Protein AF-A0ABD6E5N2-F1 (afdb_monomer)

Organism: NCBI:txid75299

Foldseek 3Di:
DPPPVLLVLLVCLQVLLVLLLVLLVLLLVLVVVLVVLVPDDCPDPVVVVDVCVSVVVNVVSVVVSVVSLVVSLVSLVSLVVSLVVLVVVLVVCVVVVNPDDPLLSVLSVVLSVLSVVLSVVSVPRPPDDDRDNSVVSDDDPSNVVSSVVNSVSVVVVVVD

Secondary structure (DSSP, 8-state):
---HHHHHHHHHHHHHHHHHHHHHHHHHHHHHHHHHHHHS-TTSHHHHH-SSHHHHHHHHHHHHHHHHHHHHHHHHHHHHHHHHHHHHHHHHHHHTT----HHHHHHHHHHHHHHHHHHHHHTTTTTS-----GGGGSPPHHHHHHHHHHHHHHHHHTT-

Solvent-accessible surface area (backbone atoms only — not comparable to full-atom values): 8989 Å² total; per-residue (Å²): 131,80,61,73,65,55,53,55,48,60,65,44,49,64,56,54,43,52,51,44,30,53,37,40,47,50,41,44,48,44,52,52,50,45,54,50,60,72,66,53,63,80,83,41,77,66,48,80,76,36,92,53,55,63,61,55,49,42,54,53,49,51,53,56,38,49,54,40,52,51,52,39,53,54,50,43,49,55,50,40,56,45,29,52,53,53,46,52,49,56,52,47,43,64,74,64,70,48,90,66,55,71,66,53,56,50,28,50,52,50,44,37,54,50,40,53,53,48,41,62,57,50,72,52,57,78,87,66,72,67,84,61,68,36,73,82,65,51,81,48,72,67,46,51,52,26,51,54,50,52,51,52,53,46,57,58,65,74,74,114

Radius of gyration: 21.49 Å; Cα contacts (8 Å, |Δi|>4): 120; chains: 1; bounding box: 53×24×62 Å

Sequence (160 aa):
MVPSDICSTVGKVKTIVCEICGLIDTANNFQSQIDCVRKMPVQSNVMKTSREWQSKLIARIEIEYSSILDQTSSKASELKDIADKLTLYSVELVKTESTVSSSHQRDLGTLVTFLLKECQLLSKLGLDYTPRPSSSYSLSFDVKCAIDRLLSDFAVIGAG

pLDDT: mean 85.87, std 11.83, range [39.34, 96.19]

Mean predicted aligned error: 6.72 Å

Structure (mmCIF, N/CA/C/O backbone):
data_AF-A0ABD6E5N2-F1
#
_entry.id   AF-A0ABD6E5N2-F1
#
loop_
_atom_site.group_PDB
_atom_site.id
_atom_site.type_symbol
_atom_site.label_atom_id
_atom_site.label_alt_id
_atom_site.label_comp_id
_atom_site.label_asym_id
_atom_site.label_entity_id
_atom_site.label_seq_id
_atom_site.pdbx_PDB_ins_code
_atom_site.Cartn_x
_atom_site.Cartn_y
_atom_site.Cartn_z
_atom_site.occupancy
_atom_site.B_iso_or_equiv
_atom_site.auth_seq_id
_atom_site.auth_comp_id
_atom_site.auth_asym_id
_atom_site.auth_atom_id
_atom_site.pdbx_PDB_model_num
ATOM 1 N N . MET A 1 1 ? 20.953 -6.600 -20.643 1.00 43.59 1 MET A N 1
ATOM 2 C CA . MET A 1 1 ? 20.069 -7.551 -19.937 1.00 43.59 1 MET A CA 1
ATOM 3 C C . MET A 1 1 ? 19.225 -6.756 -18.964 1.00 43.59 1 MET A C 1
ATOM 5 O O . MET A 1 1 ? 19.796 -6.085 -18.115 1.00 43.59 1 MET A O 1
ATOM 9 N N . VAL A 1 2 ? 17.899 -6.777 -19.103 1.00 53.66 2 VAL A N 1
ATOM 10 C CA . VAL A 1 2 ? 17.025 -6.317 -18.015 1.00 53.66 2 VAL A CA 1
ATOM 11 C C . VAL A 1 2 ? 17.112 -7.383 -16.924 1.00 53.66 2 VAL A C 1
ATOM 13 O O . VAL A 1 2 ? 16.923 -8.557 -17.249 1.00 53.66 2 VAL A O 1
ATOM 16 N N . PRO A 1 3 ? 17.422 -7.044 -15.663 1.00 61.84 3 PRO A N 1
ATOM 17 C CA . PRO A 1 3 ? 17.380 -8.040 -14.605 1.00 61.84 3 PRO A CA 1
ATOM 18 C C . PRO A 1 3 ? 15.945 -8.575 -14.522 1.00 61.84 3 PRO A C 1
ATOM 20 O O . PRO A 1 3 ? 15.014 -7.785 -14.358 1.00 61.84 3 PRO A O 1
ATOM 23 N N . SER A 1 4 ? 15.749 -9.894 -14.632 1.00 62.72 4 SER A N 1
ATOM 24 C CA . SER A 1 4 ? 14.448 -10.576 -14.448 1.00 62.72 4 SER A CA 1
ATOM 25 C C . SER A 1 4 ? 13.698 -10.098 -13.198 1.00 62.72 4 SER A C 1
ATOM 27 O O . SER A 1 4 ? 12.467 -10.077 -13.139 1.00 62.72 4 SER A O 1
ATOM 29 N N . ASP A 1 5 ? 14.468 -9.633 -12.222 1.00 81.75 5 ASP A N 1
ATOM 30 C CA . ASP A 1 5 ? 14.028 -9.105 -10.946 1.00 81.75 5 ASP A CA 1
ATOM 31 C C . ASP A 1 5 ? 13.212 -7.810 -11.081 1.00 81.75 5 ASP A C 1
ATOM 33 O O . ASP A 1 5 ? 12.280 -7.608 -10.300 1.00 81.75 5 ASP A O 1
ATOM 37 N N . ILE A 1 6 ? 13.465 -6.965 -12.090 1.00 88.94 6 ILE A N 1
ATOM 38 C CA . ILE A 1 6 ? 12.755 -5.687 -12.285 1.00 88.94 6 ILE A CA 1
ATOM 39 C C . ILE A 1 6 ? 11.326 -5.901 -12.789 1.00 88.94 6 ILE A C 1
ATOM 41 O O . ILE A 1 6 ? 10.397 -5.294 -12.257 1.00 88.94 6 ILE A O 1
ATOM 45 N N . CYS A 1 7 ? 11.118 -6.807 -13.746 1.00 87.88 7 CYS A N 1
ATOM 46 C CA . CYS A 1 7 ? 9.772 -7.137 -14.226 1.00 87.88 7 CYS A CA 1
ATOM 47 C C . CYS A 1 7 ? 8.898 -7.673 -13.079 1.00 87.88 7 CYS A C 1
ATOM 49 O O . CYS A 1 7 ? 7.787 -7.190 -12.848 1.00 87.88 7 CYS A O 1
ATOM 51 N N . SER A 1 8 ? 9.449 -8.592 -12.274 1.00 89.44 8 SER A N 1
ATOM 52 C CA . SER A 1 8 ? 8.759 -9.103 -11.083 1.00 89.44 8 SER A CA 1
ATOM 53 C C . SER A 1 8 ? 8.471 -8.005 -10.048 1.00 89.44 8 SER A C 1
ATOM 55 O O . SER A 1 8 ? 7.424 -8.016 -9.402 1.00 89.44 8 SER A O 1
ATOM 57 N N . THR A 1 9 ? 9.377 -7.031 -9.918 1.00 92.81 9 THR A N 1
ATOM 58 C CA . THR A 1 9 ? 9.251 -5.886 -9.009 1.00 92.81 9 THR A CA 1
ATOM 59 C C . THR A 1 9 ? 8.097 -4.974 -9.427 1.00 92.81 9 THR A C 1
ATOM 61 O O . THR A 1 9 ? 7.259 -4.638 -8.593 1.00 92.81 9 THR A O 1
ATOM 64 N N . VAL A 1 10 ? 7.982 -4.646 -10.720 1.00 93.00 10 VAL A N 1
ATOM 65 C CA . VAL A 1 10 ? 6.848 -3.875 -11.259 1.00 93.00 10 VAL A CA 1
ATOM 66 C C . VAL A 1 10 ? 5.528 -4.632 -11.080 1.00 93.00 10 VAL A C 1
ATOM 68 O O . VAL A 1 10 ? 4.532 -4.042 -10.659 1.00 93.00 10 VAL A O 1
ATOM 71 N N . GLY A 1 11 ? 5.522 -5.948 -11.316 1.00 9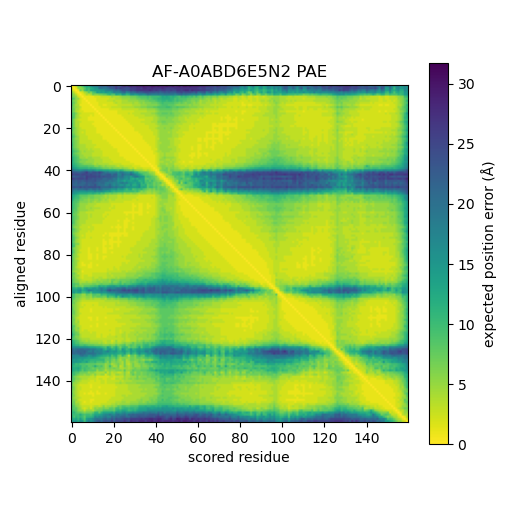1.88 11 GLY A N 1
ATOM 72 C CA . GLY A 1 11 ? 4.326 -6.785 -11.170 1.00 91.88 11 GLY A CA 1
ATOM 73 C C . GLY A 1 11 ? 3.743 -6.800 -9.751 1.00 91.88 11 GLY A C 1
ATOM 74 O O . GLY A 1 11 ? 2.527 -6.894 -9.585 1.00 91.88 11 GLY A O 1
ATOM 75 N N . LYS A 1 12 ? 4.584 -6.639 -8.722 1.00 94.31 12 LYS A N 1
ATOM 76 C CA . LYS A 1 12 ? 4.157 -6.620 -7.311 1.00 94.31 12 LYS A CA 1
ATOM 77 C C . LYS A 1 12 ? 3.464 -5.326 -6.885 1.00 94.31 12 LYS A C 1
ATOM 79 O O . LYS A 1 12 ? 2.711 -5.351 -5.913 1.00 94.31 12 LYS A O 1
ATOM 84 N N . VAL A 1 13 ? 3.673 -4.215 -7.600 1.00 95.06 13 VAL A N 1
ATOM 85 C CA . VAL A 1 13 ? 3.155 -2.893 -7.200 1.00 95.06 13 VAL A CA 1
ATOM 86 C C . VAL A 1 13 ? 1.637 -2.906 -7.040 1.00 95.06 13 VAL A C 1
ATOM 88 O O . VAL A 1 13 ? 1.125 -2.438 -6.026 1.00 95.06 13 VAL A O 1
ATOM 91 N N . LYS A 1 14 ? 0.908 -3.461 -8.019 1.00 93.06 14 LYS A N 1
ATOM 92 C CA . LYS A 1 14 ? -0.564 -3.502 -7.985 1.00 93.06 14 LYS A CA 1
ATOM 93 C C . LYS A 1 14 ? -1.072 -4.247 -6.752 1.00 93.06 14 LYS A C 1
ATOM 95 O O . LYS A 1 14 ? -1.965 -3.749 -6.074 1.00 93.06 14 LYS A O 1
ATOM 100 N N . THR A 1 15 ? -0.477 -5.397 -6.450 1.00 94.44 15 THR A N 1
ATOM 101 C CA . THR A 1 15 ? -0.857 -6.226 -5.303 1.00 94.44 15 THR A CA 1
ATOM 102 C C . THR A 1 15 ? -0.602 -5.505 -3.985 1.00 94.44 15 THR A C 1
ATOM 104 O O . THR A 1 15 ? -1.529 -5.360 -3.196 1.00 94.44 15 THR A O 1
ATOM 107 N N . ILE A 1 16 ? 0.608 -4.976 -3.778 1.00 94.88 16 ILE A N 1
ATOM 108 C CA . ILE A 1 16 ? 0.972 -4.310 -2.518 1.00 94.88 16 ILE A CA 1
ATOM 109 C C . ILE A 1 16 ? 0.118 -3.062 -2.284 1.00 94.88 16 ILE A C 1
ATOM 111 O O . ILE A 1 16 ? -0.364 -2.851 -1.175 1.00 94.88 16 ILE A O 1
ATOM 115 N N . VAL A 1 17 ? -0.130 -2.253 -3.318 1.00 93.81 17 VAL A N 1
ATOM 116 C CA . VAL A 1 17 ? -0.989 -1.067 -3.180 1.00 93.81 17 VAL A CA 1
ATOM 117 C C . VAL A 1 17 ? -2.432 -1.459 -2.849 1.00 93.81 17 VAL A C 1
ATOM 119 O O . VAL A 1 17 ? -3.048 -0.833 -1.991 1.00 93.81 17 VAL A O 1
ATOM 122 N N . CYS A 1 18 ? -2.970 -2.516 -3.464 1.00 93.94 18 CYS A N 1
ATOM 123 C CA . CYS A 1 18 ? -4.292 -3.033 -3.105 1.00 93.94 18 CYS A CA 1
ATOM 124 C C . CYS A 1 18 ? -4.350 -3.535 -1.651 1.00 93.94 18 CYS A C 1
ATOM 126 O O . CYS A 1 18 ? -5.320 -3.242 -0.954 1.00 93.94 18 CYS A O 1
ATOM 128 N N . GLU A 1 19 ? -3.322 -4.250 -1.185 1.00 95.19 19 GLU A N 1
ATOM 129 C CA . GLU A 1 19 ? -3.219 -4.710 0.208 1.00 95.19 19 GLU A CA 1
ATOM 130 C C . GLU A 1 19 ? -3.186 -3.528 1.185 1.00 95.19 19 GLU A C 1
ATOM 132 O O . GLU A 1 19 ? -3.956 -3.503 2.144 1.00 95.19 19 GLU A O 1
ATOM 137 N N . ILE A 1 20 ? -2.370 -2.507 0.903 1.00 93.88 20 ILE A N 1
ATOM 138 C CA . ILE A 1 20 ? -2.301 -1.270 1.693 1.00 93.88 20 ILE A CA 1
ATOM 139 C C . ILE A 1 20 ? -3.670 -0.586 1.759 1.00 93.88 20 ILE A C 1
ATOM 141 O O . ILE A 1 20 ? -4.116 -0.225 2.846 1.00 93.88 20 ILE A O 1
ATOM 145 N N . CYS A 1 21 ? -4.374 -0.444 0.632 1.00 92.62 21 CYS A N 1
ATOM 146 C CA . CYS A 1 21 ? -5.718 0.136 0.619 1.00 92.62 21 CYS A CA 1
ATOM 147 C C . CYS A 1 21 ? -6.693 -0.644 1.514 1.00 92.62 21 CYS A C 1
ATOM 149 O O . CYS A 1 21 ? -7.424 -0.031 2.291 1.00 92.62 21 CYS A O 1
ATOM 151 N N . GLY A 1 22 ? -6.674 -1.979 1.451 1.00 94.31 22 GLY A N 1
ATOM 152 C CA . GLY A 1 22 ? -7.530 -2.827 2.287 1.00 94.31 22 GLY A CA 1
ATOM 153 C C . GLY A 1 22 ? -7.215 -2.713 3.782 1.00 94.31 22 GLY A C 1
ATOM 154 O O . GLY A 1 22 ? -8.128 -2.648 4.611 1.00 94.31 22 GLY A O 1
ATOM 155 N N . LEU A 1 23 ? -5.932 -2.623 4.138 1.00 94.25 23 LEU A N 1
ATOM 156 C CA . LEU A 1 23 ? -5.504 -2.388 5.518 1.00 94.25 23 LEU A CA 1
ATOM 157 C C . LEU A 1 23 ? -5.955 -1.008 6.018 1.00 94.25 23 LEU A C 1
ATOM 159 O O . LEU A 1 23 ? -6.464 -0.897 7.131 1.00 94.25 23 LEU A O 1
ATOM 163 N N . ILE A 1 24 ? -5.864 0.029 5.181 1.00 91.81 24 ILE A N 1
ATOM 164 C CA . ILE A 1 24 ? -6.335 1.383 5.507 1.00 91.81 24 ILE A CA 1
ATOM 165 C C . ILE A 1 24 ? -7.852 1.415 5.713 1.00 91.81 24 ILE A C 1
ATOM 167 O O . ILE A 1 24 ? -8.322 2.021 6.675 1.00 91.81 24 ILE A O 1
ATOM 171 N N . ASP A 1 25 ? -8.627 0.733 4.868 1.00 93.12 25 ASP A N 1
ATOM 172 C CA . ASP A 1 25 ? -10.078 0.620 5.052 1.00 93.12 25 ASP A CA 1
ATOM 173 C C . ASP A 1 25 ? -10.434 -0.116 6.350 1.00 93.12 25 ASP A C 1
ATOM 175 O O . ASP A 1 25 ? -11.349 0.292 7.071 1.00 93.12 25 ASP A O 1
ATOM 179 N N . THR A 1 26 ? -9.663 -1.145 6.699 1.00 94.38 26 THR A N 1
ATOM 180 C CA . THR A 1 26 ? -9.817 -1.871 7.967 1.00 94.38 26 THR A CA 1
ATOM 181 C C . THR A 1 26 ? -9.489 -0.975 9.167 1.00 94.38 26 THR A C 1
ATOM 183 O O . THR A 1 26 ? -10.256 -0.928 10.130 1.00 94.38 26 THR A O 1
ATOM 186 N N . ALA A 1 27 ? -8.407 -0.193 9.098 1.00 92.50 27 ALA A N 1
ATOM 187 C CA . ALA A 1 27 ? -8.036 0.774 10.131 1.00 92.50 27 ALA A CA 1
ATOM 188 C C . ALA A 1 27 ? -9.126 1.846 10.326 1.00 92.50 27 ALA A C 1
ATOM 190 O O . ALA A 1 27 ? -9.565 2.096 11.451 1.00 92.50 27 ALA A O 1
ATOM 191 N N . ASN A 1 28 ? -9.641 2.420 9.233 1.00 92.06 28 ASN A N 1
ATOM 192 C CA . ASN A 1 28 ? -10.756 3.372 9.264 1.00 92.06 28 ASN A CA 1
ATOM 193 C C . ASN A 1 28 ? -12.021 2.767 9.890 1.00 92.06 28 ASN A C 1
ATOM 195 O O . ASN A 1 28 ? -12.750 3.443 10.627 1.00 92.06 28 ASN A O 1
ATOM 199 N N . ASN A 1 29 ? -12.294 1.491 9.603 1.00 94.62 29 ASN A N 1
ATOM 200 C CA . ASN A 1 29 ? -13.428 0.778 10.172 1.00 94.62 29 ASN A CA 1
ATOM 201 C C . ASN A 1 29 ? -13.286 0.622 11.691 1.00 94.62 29 ASN A C 1
ATOM 203 O O . ASN A 1 29 ? -14.215 0.973 12.418 1.00 94.62 29 ASN A O 1
ATOM 207 N N . PHE A 1 30 ? -12.125 0.185 12.184 1.00 94.44 30 PHE A N 1
ATOM 208 C CA . PHE A 1 30 ? -11.869 0.095 13.623 1.00 94.44 30 PHE A CA 1
ATOM 209 C C . PHE A 1 30 ? -11.956 1.453 14.320 1.00 94.44 30 PHE A C 1
ATOM 211 O O . PHE A 1 30 ? -12.597 1.551 15.367 1.00 94.44 30 PHE A O 1
ATOM 218 N N . GLN A 1 31 ? -11.423 2.518 13.716 1.00 92.00 31 GLN A N 1
ATOM 219 C CA . GLN A 1 31 ? -11.570 3.866 14.266 1.00 92.00 31 GLN A CA 1
ATOM 220 C C . GLN A 1 31 ? -13.049 4.275 14.377 1.00 92.00 31 GLN A C 1
ATOM 222 O O . GLN A 1 31 ? -13.482 4.798 15.405 1.00 92.00 31 GLN A O 1
ATOM 227 N N . SER A 1 32 ? -13.853 3.962 13.358 1.00 92.69 32 SER A N 1
ATOM 228 C CA . SER A 1 32 ? -15.299 4.217 13.370 1.00 92.69 32 SER A CA 1
ATOM 229 C C . SER A 1 32 ? -16.026 3.404 14.449 1.00 92.69 32 SER A C 1
ATOM 231 O O . SER A 1 32 ? -16.948 3.911 15.092 1.00 92.69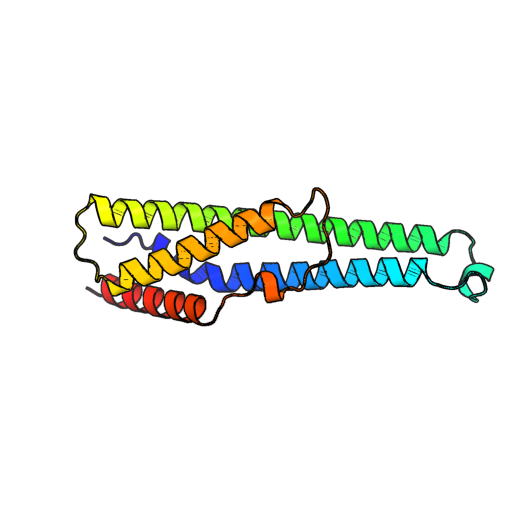 32 SER A O 1
ATOM 233 N N . GLN A 1 33 ? -15.607 2.155 14.687 1.00 93.62 33 GLN A N 1
ATOM 234 C CA . GLN A 1 33 ? -16.139 1.327 15.773 1.00 93.62 33 GLN A CA 1
ATOM 235 C C . GLN A 1 33 ? -15.801 1.917 17.147 1.00 93.62 33 GLN A C 1
ATOM 237 O O . GLN A 1 33 ? -16.692 2.026 17.989 1.00 93.62 33 GLN A O 1
ATOM 242 N N . ILE A 1 34 ? -14.556 2.354 17.367 1.00 92.75 34 ILE A N 1
ATOM 243 C CA . ILE A 1 34 ? -14.139 3.025 18.608 1.00 92.75 34 ILE A CA 1
ATOM 244 C C . ILE A 1 34 ? -15.002 4.268 18.852 1.00 92.75 34 ILE A C 1
ATOM 246 O O . ILE A 1 34 ? -15.545 4.441 19.946 1.00 92.75 34 ILE A O 1
ATOM 250 N N . ASP A 1 35 ? -15.192 5.105 17.833 1.00 92.12 35 ASP A N 1
ATOM 251 C CA . ASP A 1 35 ? -16.013 6.312 17.939 1.00 92.12 35 ASP A CA 1
ATOM 252 C C . ASP A 1 35 ? -17.486 5.992 18.220 1.00 92.12 35 ASP A C 1
ATOM 254 O O . ASP A 1 35 ? -18.138 6.693 18.998 1.00 92.12 35 ASP A O 1
ATOM 258 N N . CYS A 1 36 ? -18.016 4.916 17.630 1.00 91.56 36 CYS A N 1
ATOM 259 C CA . CYS A 1 36 ? -19.363 4.428 17.912 1.00 91.56 36 CYS A CA 1
ATOM 260 C C . CYS A 1 36 ? -19.497 3.999 19.378 1.00 91.56 36 CYS A C 1
ATOM 262 O O . CYS A 1 36 ? -20.403 4.462 20.073 1.00 91.56 36 CYS A O 1
ATOM 264 N N . VAL A 1 37 ? -18.559 3.185 19.876 1.00 90.81 37 VAL A N 1
ATOM 265 C CA . VAL A 1 37 ? -18.545 2.714 21.267 1.00 90.81 37 VAL A CA 1
ATOM 266 C C . VAL A 1 37 ? -18.421 3.887 22.239 1.00 90.81 37 VAL A C 1
ATOM 268 O O . VAL A 1 37 ? -19.138 3.919 23.237 1.00 90.81 37 VAL A O 1
ATOM 271 N N . ARG A 1 38 ? -17.585 4.891 21.943 1.00 89.62 38 ARG A N 1
ATOM 272 C CA . ARG A 1 38 ? -17.443 6.118 22.754 1.00 89.62 38 ARG A CA 1
ATOM 273 C C . ARG A 1 38 ? -18.733 6.937 22.833 1.00 89.62 38 ARG A C 1
ATOM 275 O O . ARG A 1 38 ? -19.014 7.522 23.874 1.00 89.62 38 ARG A O 1
ATOM 282 N N . LYS A 1 39 ? -19.523 6.963 21.756 1.00 89.31 39 LYS A N 1
ATOM 283 C CA . LYS A 1 39 ? -20.794 7.704 21.669 1.00 89.31 39 LYS A CA 1
ATOM 284 C C . LYS A 1 39 ? -22.003 6.917 22.185 1.00 89.31 39 LYS A C 1
ATOM 286 O O . LYS A 1 39 ? -23.094 7.484 22.248 1.00 89.31 39 LYS A O 1
ATOM 291 N N . MET A 1 40 ? -21.854 5.637 22.545 1.00 85.06 40 MET A N 1
ATOM 292 C CA . MET A 1 40 ? -22.981 4.851 23.049 1.00 85.06 40 MET A CA 1
ATOM 293 C C . MET A 1 40 ? -23.515 5.432 24.369 1.00 85.06 40 MET A C 1
ATOM 295 O O . MET A 1 40 ? -22.741 5.675 25.298 1.00 85.06 40 MET A O 1
ATOM 299 N N . PRO A 1 41 ? -24.840 5.631 24.494 1.00 77.81 41 PRO A N 1
ATOM 300 C CA . PRO A 1 41 ? -25.423 6.226 25.684 1.00 77.81 41 PRO A CA 1
ATOM 301 C C . PRO A 1 41 ? -25.257 5.327 26.915 1.00 77.81 41 PRO A C 1
ATOM 303 O O . PRO A 1 41 ? -25.463 4.108 26.878 1.00 77.81 41 PRO A O 1
ATOM 306 N N . VAL A 1 42 ? -24.972 5.976 28.045 1.00 64.56 42 VAL A N 1
ATOM 307 C CA . VAL A 1 42 ? -24.740 5.357 29.364 1.00 64.56 42 VAL A CA 1
ATOM 308 C C . VAL A 1 42 ? -25.963 4.573 29.875 1.00 64.56 42 VAL A C 1
AT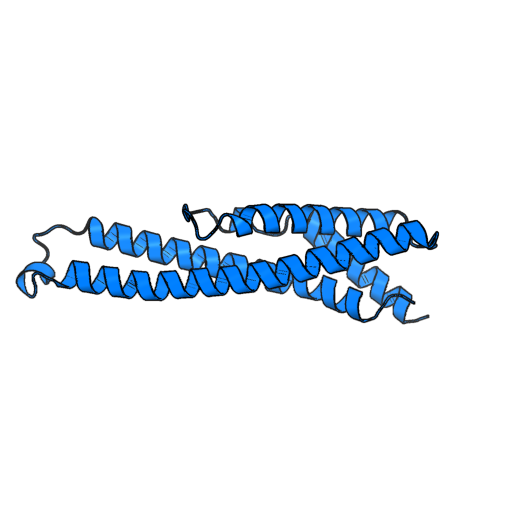OM 310 O O . VAL A 1 42 ? -25.840 3.708 30.733 1.00 64.56 42 VAL A O 1
ATOM 313 N N . GLN A 1 43 ? -27.154 4.820 29.321 1.00 64.69 43 GLN A N 1
ATOM 314 C CA . GLN A 1 43 ? -28.400 4.134 29.689 1.00 64.69 43 GLN A CA 1
ATOM 315 C C . GLN A 1 43 ? -28.676 2.849 28.887 1.00 64.69 43 GLN A C 1
ATOM 317 O O . GLN A 1 43 ? -29.730 2.235 29.065 1.00 64.69 43 GLN A O 1
ATOM 322 N N . SER A 1 44 ? -27.762 2.422 28.008 1.00 66.75 44 SER A N 1
ATOM 323 C CA . SER A 1 44 ? -27.918 1.159 27.279 1.00 66.75 44 SER A CA 1
ATOM 324 C C . SER A 1 44 ? -28.009 -0.037 28.239 1.00 66.75 44 SER A C 1
ATOM 326 O O . SER A 1 44 ? -27.388 -0.059 29.304 1.00 66.75 44 SER A O 1
ATOM 328 N N . ASN A 1 45 ? -28.771 -1.070 27.865 1.00 66.00 45 ASN A N 1
ATOM 329 C CA . ASN A 1 45 ? -28.923 -2.281 28.686 1.00 66.00 45 ASN A CA 1
ATOM 330 C C . ASN A 1 45 ? -27.575 -2.955 29.018 1.00 66.00 45 ASN A C 1
ATOM 332 O O . ASN A 1 45 ? -27.463 -3.611 30.049 1.00 66.00 45 ASN A O 1
ATOM 336 N N . VAL A 1 46 ? -26.540 -2.724 28.204 1.00 63.44 46 VAL A N 1
ATOM 337 C CA . VAL A 1 46 ? -25.174 -3.238 28.395 1.00 63.44 46 VAL A CA 1
ATOM 338 C C . VAL A 1 46 ? -24.471 -2.599 29.608 1.00 63.44 46 VAL A C 1
ATOM 340 O O . VAL A 1 46 ? -23.795 -3.291 30.371 1.00 63.44 46 VAL A O 1
ATOM 343 N N . MET A 1 47 ? -24.693 -1.305 29.866 1.00 63.09 47 MET A N 1
ATOM 344 C CA . MET A 1 47 ? -24.148 -0.606 31.044 1.00 63.09 47 MET A CA 1
ATOM 345 C C . MET A 1 47 ? -24.756 -1.097 32.365 1.00 63.09 47 MET A C 1
ATOM 347 O O . MET A 1 47 ? -24.109 -1.030 33.409 1.00 63.09 47 MET A O 1
ATOM 351 N N . LYS A 1 48 ? -25.985 -1.633 32.337 1.00 65.38 48 LYS A N 1
ATOM 352 C CA . LYS A 1 48 ? -26.615 -2.234 33.527 1.00 65.38 48 LYS A CA 1
ATOM 353 C C . LYS A 1 48 ? -25.936 -3.545 33.939 1.00 65.38 48 LYS A C 1
ATOM 355 O O . LYS A 1 48 ? -26.002 -3.912 35.106 1.00 65.38 48 LYS A O 1
ATOM 360 N N . THR A 1 49 ? -25.279 -4.230 32.999 1.00 71.31 49 THR A N 1
ATOM 361 C CA . THR A 1 49 ? -24.636 -5.538 33.218 1.00 71.31 49 THR A CA 1
ATOM 362 C C . THR A 1 49 ? -23.145 -5.468 33.548 1.00 71.31 49 THR A C 1
ATOM 364 O O . THR A 1 49 ? -22.615 -6.380 34.175 1.00 71.31 49 THR A O 1
ATOM 367 N N . SER A 1 50 ? -22.443 -4.401 33.164 1.00 77.50 50 SER A N 1
ATOM 368 C CA . SER A 1 50 ? -21.038 -4.180 33.524 1.00 77.50 50 SER A CA 1
ATOM 369 C C . SER A 1 50 ? -20.734 -2.689 33.452 1.00 77.50 50 SER A C 1
ATOM 371 O O . SER A 1 50 ? -21.217 -2.020 32.552 1.00 77.50 50 SER A O 1
ATOM 373 N N . ARG A 1 51 ? -19.924 -2.141 34.363 1.00 79.06 51 ARG A N 1
ATOM 374 C CA . ARG A 1 51 ? -19.463 -0.741 34.257 1.00 79.06 51 ARG A CA 1
ATOM 375 C C . ARG A 1 51 ? -18.229 -0.580 33.364 1.00 79.06 51 ARG A C 1
ATOM 377 O O . ARG A 1 51 ? -17.913 0.528 32.957 1.00 79.06 51 ARG A O 1
ATOM 384 N N . GLU A 1 52 ? -17.549 -1.681 33.045 1.00 86.00 52 GLU A N 1
ATOM 385 C CA . GLU A 1 52 ? -16.247 -1.685 32.361 1.00 86.00 52 GLU A CA 1
ATOM 386 C C . GLU A 1 52 ? -16.316 -2.219 30.924 1.00 86.00 52 GLU A C 1
ATOM 388 O O . GLU A 1 52 ? -15.290 -2.326 30.257 1.00 86.00 52 GLU A O 1
ATOM 393 N N . TRP A 1 53 ? -17.493 -2.616 30.427 1.00 87.25 53 TRP A N 1
ATOM 394 C CA . TRP A 1 53 ? -17.598 -3.215 29.088 1.00 87.25 53 TRP A CA 1
ATOM 395 C C . TRP A 1 53 ? -17.082 -2.277 27.994 1.00 87.25 53 TRP A C 1
ATOM 397 O O . TRP A 1 53 ? -16.451 -2.746 27.054 1.00 87.25 53 TRP A O 1
ATOM 407 N N . GLN A 1 54 ? -17.327 -0.968 28.127 1.00 88.75 54 GLN A N 1
ATOM 408 C CA . GLN A 1 54 ? -16.969 0.025 27.119 1.00 88.75 54 GLN A CA 1
ATOM 409 C C . GLN A 1 54 ? -15.448 0.134 26.990 1.00 88.75 54 GLN A C 1
ATOM 411 O O . GLN A 1 54 ? -14.916 0.012 25.891 1.00 88.75 54 GLN A O 1
ATOM 416 N N . SER A 1 55 ? -14.743 0.289 28.114 1.00 89.50 55 SER A N 1
ATOM 417 C CA . SER A 1 55 ? -13.280 0.336 28.142 1.00 89.50 55 SER A CA 1
ATOM 418 C C . SER A 1 55 ? -12.661 -0.994 27.714 1.00 89.50 55 SER A C 1
ATOM 420 O O . SER A 1 55 ? -11.715 -0.995 26.934 1.00 89.50 55 SER A O 1
ATOM 422 N N . LYS A 1 56 ? -13.229 -2.133 28.135 1.00 91.56 56 LYS A N 1
ATOM 423 C CA . LYS A 1 56 ? -12.775 -3.467 27.701 1.00 91.56 56 LYS A CA 1
ATOM 424 C C . LYS A 1 56 ? -12.957 -3.698 26.201 1.00 91.56 56 LYS A C 1
ATOM 426 O O . LYS A 1 56 ? -12.096 -4.312 25.579 1.00 91.56 56 LYS A O 1
ATOM 431 N N . LEU A 1 57 ? -14.063 -3.235 25.622 1.00 92.12 57 LEU A N 1
ATOM 432 C CA . LEU A 1 57 ? -14.326 -3.353 24.190 1.00 92.12 57 LEU A CA 1
ATOM 433 C C . LEU A 1 57 ? -13.402 -2.439 23.383 1.00 92.12 57 LEU A C 1
ATOM 435 O O . LEU A 1 57 ? -12.788 -2.912 22.434 1.00 92.12 57 LEU A O 1
ATOM 439 N N . ILE A 1 58 ? -13.256 -1.173 23.790 1.00 93.25 58 ILE A N 1
ATOM 440 C CA . ILE A 1 58 ? -12.329 -0.229 23.148 1.00 93.25 58 ILE A CA 1
ATOM 441 C C . ILE A 1 58 ? -10.906 -0.789 23.169 1.00 93.25 58 ILE A C 1
ATOM 443 O O . ILE A 1 58 ? -10.303 -0.891 22.111 1.00 93.25 58 ILE A O 1
ATOM 447 N N . ALA A 1 59 ? -10.417 -1.252 24.324 1.00 94.00 59 ALA A N 1
ATOM 448 C CA . ALA A 1 59 ? -9.072 -1.812 24.439 1.00 94.00 59 ALA A CA 1
ATOM 449 C C . ALA A 1 59 ? -8.847 -3.019 23.509 1.00 94.00 59 ALA A C 1
ATOM 451 O O . ALA A 1 59 ? -7.777 -3.166 22.929 1.00 94.00 59 ALA A O 1
ATOM 452 N N . ARG A 1 60 ? -9.859 -3.879 23.321 1.00 95.50 60 ARG A N 1
ATOM 453 C CA . ARG A 1 60 ? -9.775 -4.991 22.357 1.00 95.50 60 ARG A CA 1
ATOM 454 C C . ARG A 1 60 ? -9.699 -4.496 20.916 1.00 95.50 60 ARG A C 1
ATOM 456 O O . ARG A 1 60 ? -8.892 -5.013 20.155 1.00 95.50 60 ARG A O 1
ATOM 463 N N . ILE A 1 61 ? -10.511 -3.504 20.551 1.00 94.81 61 ILE A N 1
ATOM 464 C CA . ILE A 1 61 ? -10.479 -2.922 19.203 1.00 94.81 61 ILE A CA 1
ATOM 465 C C . ILE A 1 61 ? -9.141 -2.210 18.960 1.00 94.81 61 ILE A C 1
ATOM 467 O O . ILE A 1 61 ? -8.587 -2.329 17.876 1.00 94.81 61 ILE A O 1
ATOM 471 N N . GLU A 1 62 ? -8.588 -1.522 19.961 1.00 93.69 62 GLU A N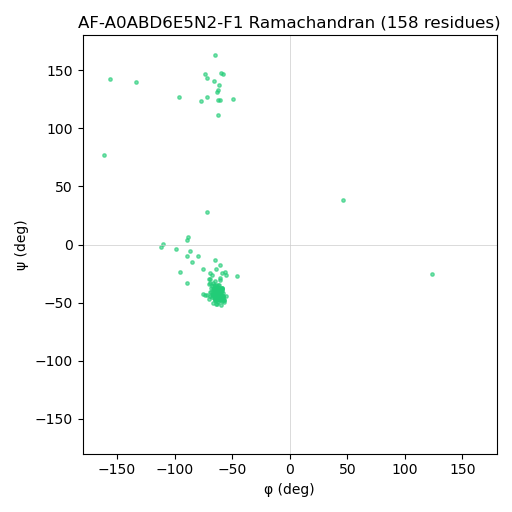 1
ATOM 472 C CA . GLU A 1 62 ? -7.286 -0.844 19.876 1.00 93.69 62 GLU A CA 1
ATOM 473 C C . GLU A 1 62 ? -6.121 -1.823 19.656 1.00 93.69 62 GLU A C 1
ATOM 475 O O . GLU A 1 62 ? -5.190 -1.497 18.919 1.00 93.69 62 GLU A O 1
ATOM 480 N N . ILE A 1 63 ? -6.179 -3.035 20.223 1.00 95.00 63 ILE A N 1
ATOM 481 C CA . ILE A 1 63 ? -5.195 -4.098 19.950 1.00 95.00 63 ILE A CA 1
ATOM 482 C C . ILE A 1 63 ? -5.242 -4.523 18.476 1.00 95.00 63 ILE A C 1
ATOM 484 O O . ILE A 1 63 ? -4.209 -4.526 17.807 1.00 95.00 63 ILE A O 1
ATOM 488 N N . GLU A 1 64 ? -6.431 -4.835 17.952 1.00 95.25 64 GLU A N 1
ATOM 489 C CA . GLU A 1 64 ? -6.602 -5.228 16.544 1.00 95.25 64 GLU A CA 1
ATOM 490 C C . GLU A 1 64 ? -6.212 -4.088 15.594 1.00 95.25 64 GLU A C 1
ATOM 492 O O . GLU A 1 64 ? -5.504 -4.290 14.609 1.00 95.25 64 GLU A O 1
ATOM 497 N N . TYR A 1 65 ? -6.609 -2.861 15.930 1.00 92.31 65 TYR A N 1
ATOM 498 C CA . TYR A 1 65 ? -6.244 -1.656 15.197 1.00 92.31 65 TYR A CA 1
ATOM 499 C C . TYR A 1 65 ? -4.725 -1.465 15.126 1.00 92.31 65 TYR A C 1
ATOM 501 O O . TYR A 1 65 ? -4.191 -1.212 14.047 1.00 92.31 65 TYR A O 1
ATOM 509 N N . SER A 1 66 ? -4.022 -1.653 16.246 1.00 91.38 66 SER A N 1
ATOM 510 C CA . SER A 1 66 ? -2.558 -1.560 16.290 1.00 91.38 66 SER A CA 1
ATOM 511 C C . SER A 1 66 ? -1.909 -2.623 15.399 1.00 91.38 66 SER A C 1
ATOM 513 O O . SER A 1 66 ? -1.019 -2.302 14.618 1.00 91.38 66 SER A O 1
ATOM 515 N N . SER A 1 67 ? -2.426 -3.859 15.414 1.00 93.75 67 SER A N 1
ATOM 516 C CA . SER A 1 67 ? -1.952 -4.923 14.518 1.00 93.75 67 SER A CA 1
ATOM 517 C C . SER A 1 67 ? -2.117 -4.567 13.035 1.00 93.75 67 SER A C 1
ATOM 519 O O . SER A 1 67 ? -1.224 -4.832 12.229 1.00 93.75 67 SER A O 1
ATOM 521 N N . ILE A 1 68 ? -3.230 -3.931 12.653 1.00 94.06 68 ILE A N 1
ATOM 522 C CA . ILE A 1 68 ? -3.439 -3.465 11.273 1.00 94.06 68 ILE A CA 1
ATOM 523 C C . ILE A 1 68 ? -2.460 -2.349 10.896 1.00 94.06 68 ILE A C 1
ATOM 525 O O . ILE A 1 68 ? -1.962 -2.330 9.766 1.00 94.06 68 ILE A O 1
ATOM 529 N N . LEU A 1 69 ? -2.144 -1.432 11.814 1.00 90.81 69 LEU A N 1
ATOM 530 C CA . LEU A 1 69 ? -1.142 -0.392 11.566 1.00 90.81 69 LEU A CA 1
ATOM 531 C C . LEU A 1 69 ? 0.267 -0.979 11.395 1.00 90.81 69 LEU A C 1
ATOM 533 O O . LEU A 1 69 ? 1.001 -0.542 10.504 1.00 90.81 69 LEU A O 1
ATOM 537 N N . ASP A 1 70 ? 0.619 -2.008 12.164 1.00 91.62 70 ASP A N 1
ATOM 538 C CA . ASP A 1 70 ? 1.893 -2.720 12.017 1.00 91.62 70 ASP A CA 1
ATOM 539 C C . ASP A 1 70 ? 1.984 -3.428 10.656 1.00 91.62 70 ASP A C 1
ATOM 541 O O . ASP A 1 70 ? 2.981 -3.298 9.941 1.00 91.62 70 ASP A O 1
ATOM 545 N N . GLN A 1 71 ? 0.911 -4.108 10.235 1.00 94.12 71 GLN A N 1
ATOM 546 C CA . GLN A 1 71 ? 0.824 -4.726 8.906 1.00 94.12 71 GLN A CA 1
ATOM 547 C C . GLN A 1 71 ? 0.930 -3.682 7.787 1.00 94.12 71 GLN A C 1
ATOM 549 O O . GLN A 1 71 ? 1.649 -3.887 6.808 1.00 94.12 71 GLN A O 1
ATOM 554 N N . THR A 1 72 ? 0.269 -2.532 7.950 1.00 92.06 72 THR A N 1
ATOM 555 C CA . THR A 1 72 ? 0.349 -1.416 6.994 1.00 92.06 72 THR A CA 1
ATOM 556 C C . THR A 1 72 ? 1.782 -0.902 6.885 1.00 92.06 72 THR A C 1
ATOM 558 O O . THR A 1 72 ? 2.277 -0.687 5.780 1.00 92.06 72 THR A O 1
ATOM 561 N N . SER A 1 73 ? 2.478 -0.764 8.015 1.00 90.94 73 SER A N 1
ATOM 562 C CA . SER A 1 73 ? 3.875 -0.319 8.077 1.00 90.94 73 SER A CA 1
ATOM 563 C C . SER A 1 73 ? 4.830 -1.317 7.419 1.00 90.94 73 SER A C 1
ATOM 565 O O . SER A 1 73 ? 5.750 -0.925 6.694 1.00 90.94 73 SER A O 1
ATOM 567 N N . SER A 1 74 ? 4.585 -2.617 7.604 1.00 93.25 74 SER A N 1
ATOM 568 C CA . SER A 1 74 ? 5.329 -3.676 6.921 1.00 93.25 74 SER A CA 1
ATOM 569 C C . SER A 1 74 ? 5.151 -3.581 5.403 1.00 93.25 74 SER A C 1
ATOM 571 O O . SER A 1 74 ? 6.143 -3.547 4.675 1.00 93.25 74 SER A O 1
ATOM 573 N N . LYS A 1 75 ? 3.913 -3.416 4.921 1.00 94.00 75 LYS A N 1
ATOM 574 C CA . LYS A 1 75 ? 3.626 -3.270 3.486 1.00 94.00 75 LYS A CA 1
ATOM 575 C C . LYS A 1 75 ? 4.158 -1.972 2.889 1.00 94.00 75 LYS A C 1
ATOM 577 O O . LYS A 1 75 ? 4.646 -1.970 1.762 1.00 94.00 75 LYS A O 1
ATOM 582 N N . ALA A 1 76 ? 4.127 -0.880 3.646 1.00 92.31 76 ALA A N 1
ATOM 583 C CA . ALA A 1 76 ? 4.754 0.377 3.255 1.00 92.31 76 ALA A CA 1
ATOM 584 C C . ALA A 1 76 ? 6.276 0.235 3.097 1.00 92.31 76 ALA A C 1
ATOM 586 O O . ALA A 1 76 ? 6.856 0.824 2.186 1.00 92.31 76 ALA A O 1
ATOM 587 N N . SER A 1 77 ? 6.916 -0.576 3.945 1.00 92.88 77 SER A N 1
ATOM 588 C CA . SER A 1 77 ? 8.346 -0.88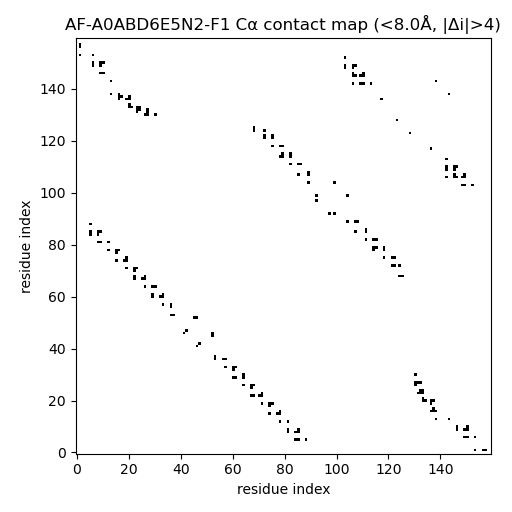1 3.826 1.00 92.88 77 SER A CA 1
ATOM 589 C C . SER A 1 77 ? 8.639 -1.698 2.565 1.00 92.88 77 SER A C 1
ATOM 591 O O . SER A 1 77 ? 9.538 -1.339 1.811 1.00 92.88 77 SER A O 1
ATOM 593 N N . GLU A 1 78 ? 7.822 -2.715 2.259 1.00 94.50 78 GLU A N 1
ATOM 594 C CA . GLU A 1 78 ? 7.928 -3.457 0.991 1.00 94.50 78 GLU A CA 1
ATOM 595 C C . GLU A 1 78 ? 7.768 -2.532 -0.231 1.00 94.50 78 GLU A C 1
ATOM 597 O O . GLU A 1 78 ? 8.513 -2.639 -1.207 1.00 94.50 78 GLU A O 1
ATOM 602 N N . LEU A 1 79 ? 6.814 -1.593 -0.184 1.00 94.44 79 LEU A N 1
ATOM 603 C CA . LEU A 1 79 ? 6.593 -0.620 -1.257 1.00 94.44 79 LEU A CA 1
ATOM 604 C C . LEU A 1 79 ? 7.797 0.315 -1.441 1.00 94.44 79 LEU A C 1
ATOM 606 O O . LEU A 1 79 ? 8.154 0.644 -2.574 1.00 94.44 79 LEU A O 1
ATOM 610 N N . LYS A 1 80 ? 8.442 0.712 -0.340 1.00 94.25 80 LYS A N 1
ATOM 611 C CA . LYS A 1 80 ? 9.659 1.527 -0.361 1.00 94.25 80 LYS A CA 1
ATOM 612 C C . LYS A 1 80 ? 10.827 0.783 -1.001 1.00 94.25 80 LYS A C 1
ATOM 614 O O . LYS A 1 80 ? 11.478 1.345 -1.875 1.00 94.25 80 LYS A O 1
ATOM 619 N N . ASP A 1 81 ? 11.029 -0.486 -0.659 1.00 94.19 81 ASP A N 1
ATOM 620 C CA . ASP A 1 81 ? 12.070 -1.308 -1.286 1.00 94.19 81 ASP A CA 1
ATOM 621 C C . ASP A 1 81 ? 11.862 -1.427 -2.804 1.00 94.19 81 ASP A C 1
ATOM 623 O O . ASP A 1 81 ? 12.818 -1.415 -3.583 1.00 94.19 81 ASP A O 1
ATOM 627 N N . ILE A 1 82 ? 10.604 -1.520 -3.249 1.00 94.88 82 ILE A N 1
ATOM 628 C CA . ILE A 1 82 ? 10.255 -1.494 -4.674 1.00 94.88 82 ILE A CA 1
ATOM 629 C C . ILE A 1 82 ? 10.597 -0.137 -5.297 1.00 94.88 82 ILE A C 1
ATOM 631 O O . ILE A 1 82 ? 11.204 -0.097 -6.369 1.00 94.88 82 ILE A O 1
ATOM 635 N N . ALA A 1 83 ? 10.236 0.966 -4.636 1.00 95.12 83 ALA A N 1
ATOM 636 C CA . ALA A 1 83 ? 10.540 2.316 -5.102 1.00 95.12 83 ALA A CA 1
ATOM 637 C C . ALA A 1 83 ? 12.053 2.528 -5.273 1.00 95.12 83 ALA A C 1
ATOM 639 O O . ALA A 1 83 ? 12.490 3.026 -6.312 1.00 95.12 83 ALA A O 1
ATOM 640 N N . ASP A 1 84 ? 12.849 2.088 -4.299 1.00 94.44 84 ASP A N 1
ATOM 641 C CA . ASP A 1 84 ? 14.306 2.212 -4.312 1.00 94.44 84 ASP A CA 1
ATOM 642 C C . ASP A 1 84 ? 14.919 1.388 -5.456 1.00 94.44 84 ASP A C 1
ATOM 644 O O . ASP A 1 84 ? 15.731 1.903 -6.229 1.00 94.44 84 ASP A O 1
ATOM 648 N N . LYS A 1 85 ? 14.465 0.141 -5.659 1.00 94.19 85 LYS A N 1
ATOM 649 C CA . LYS A 1 85 ? 14.917 -0.711 -6.777 1.00 94.19 85 LYS A CA 1
ATOM 650 C C . LYS A 1 85 ? 14.599 -0.112 -8.145 1.00 94.19 85 LYS A C 1
ATOM 652 O O . LYS A 1 85 ? 15.461 -0.096 -9.021 1.00 94.19 85 LYS A O 1
ATOM 657 N N . LEU A 1 86 ? 13.378 0.388 -8.340 1.00 93.94 86 LEU A N 1
ATOM 658 C CA . LEU A 1 86 ? 12.975 0.997 -9.611 1.00 93.94 86 LEU A CA 1
ATOM 659 C C . LEU A 1 86 ? 13.688 2.329 -9.861 1.00 93.94 86 LEU A C 1
ATOM 661 O O . LEU A 1 86 ? 14.021 2.641 -11.004 1.00 93.94 86 LEU A O 1
ATOM 665 N N . THR A 1 87 ? 13.982 3.083 -8.801 1.00 94.31 87 THR A N 1
ATOM 666 C CA . THR A 1 87 ? 14.788 4.305 -8.886 1.00 94.31 87 THR A CA 1
ATOM 667 C C . THR A 1 87 ? 16.214 3.988 -9.327 1.00 94.31 87 THR A C 1
ATOM 669 O O . THR A 1 87 ? 16.718 4.616 -10.257 1.00 94.31 87 THR A O 1
ATOM 672 N N . LEU A 1 88 ? 16.853 2.984 -8.715 1.00 92.50 88 LEU A N 1
ATOM 673 C CA . LEU A 1 88 ? 18.190 2.532 -9.109 1.00 92.50 88 LEU A CA 1
ATOM 674 C C . LEU A 1 88 ? 18.218 2.077 -10.569 1.00 92.50 88 LEU A C 1
ATOM 676 O O . LEU A 1 88 ? 19.068 2.537 -11.330 1.00 92.50 88 LEU A O 1
ATOM 680 N N . TYR A 1 89 ? 17.240 1.270 -10.983 1.00 90.75 89 TYR A N 1
ATOM 681 C CA . TYR A 1 89 ? 17.106 0.844 -12.375 1.00 90.75 89 TYR A CA 1
ATOM 682 C C . TYR A 1 89 ? 16.964 2.037 -13.334 1.00 90.75 89 TYR A C 1
ATOM 684 O O . TYR A 1 89 ? 17.658 2.108 -14.347 1.00 90.75 89 TYR A O 1
ATOM 692 N N . SER A 1 90 ? 16.134 3.028 -12.992 1.00 89.69 90 SER A N 1
ATOM 693 C CA . SER A 1 90 ? 15.990 4.246 -13.796 1.00 89.69 90 SER A CA 1
ATOM 694 C C . SER A 1 90 ? 17.308 5.015 -13.938 1.00 89.69 90 SER A C 1
ATOM 696 O O . SER A 1 90 ? 17.583 5.559 -15.006 1.00 89.69 90 SER A O 1
ATOM 698 N N . VAL A 1 91 ? 18.128 5.073 -12.883 1.00 89.38 91 VAL A N 1
ATOM 699 C CA . VAL A 1 91 ? 19.449 5.723 -12.914 1.00 89.38 91 VAL A CA 1
ATOM 700 C C . VAL A 1 91 ? 20.431 4.936 -13.784 1.00 89.38 91 VAL A C 1
ATOM 702 O O . VAL A 1 91 ? 21.201 5.535 -14.537 1.00 89.38 91 VAL A O 1
ATOM 705 N N . GLU A 1 92 ? 20.412 3.605 -13.711 1.00 88.00 92 GLU A N 1
ATOM 706 C CA . GLU A 1 92 ? 21.259 2.740 -14.537 1.00 88.00 92 GLU A CA 1
ATOM 707 C C . GLU A 1 92 ? 20.935 2.861 -16.028 1.00 88.00 92 GLU A C 1
ATOM 709 O O . GLU A 1 92 ? 21.859 2.946 -16.839 1.00 88.00 92 GLU A O 1
ATOM 714 N N . LEU A 1 93 ? 19.652 2.949 -16.397 1.00 85.25 93 LEU A N 1
ATOM 715 C CA . LEU A 1 93 ? 19.239 3.151 -17.791 1.00 85.25 93 LEU A CA 1
ATOM 716 C C . LEU A 1 93 ? 19.820 4.435 -18.394 1.00 85.25 93 LEU A C 1
ATOM 718 O O . LEU A 1 93 ? 20.268 4.425 -19.539 1.00 85.25 93 LEU A O 1
ATOM 722 N N . VAL A 1 94 ? 19.855 5.521 -17.615 1.00 83.62 94 VAL A N 1
ATOM 723 C CA . VAL A 1 94 ? 20.441 6.801 -18.042 1.00 83.62 94 VAL A CA 1
ATOM 724 C C . VAL A 1 94 ? 21.961 6.694 -18.166 1.00 83.62 94 VAL A C 1
ATOM 726 O O . VAL A 1 94 ? 22.533 7.156 -19.147 1.00 83.62 94 VAL A O 1
ATOM 729 N N . LYS A 1 95 ? 22.625 6.066 -17.187 1.00 82.38 95 LYS A N 1
ATOM 730 C CA . LYS A 1 95 ? 24.092 5.930 -17.165 1.00 82.38 95 LYS A CA 1
ATOM 731 C C . LYS A 1 95 ? 24.643 5.045 -18.277 1.00 82.38 95 LYS A C 1
ATOM 733 O O . LYS A 1 95 ? 25.763 5.264 -18.718 1.00 82.38 95 LYS A O 1
ATOM 738 N N . THR A 1 96 ? 23.894 4.022 -18.676 1.00 79.81 96 THR A N 1
ATOM 739 C CA . THR A 1 96 ? 24.344 3.027 -19.660 1.00 79.81 96 THR A CA 1
ATOM 740 C C . THR A 1 96 ? 24.036 3.418 -21.104 1.00 79.81 96 THR A C 1
ATOM 742 O O . THR A 1 96 ? 24.251 2.597 -21.990 1.00 79.81 96 THR A O 1
ATOM 745 N N . GLU A 1 97 ? 23.523 4.636 -21.344 1.00 68.94 97 GLU A N 1
ATOM 746 C CA . GLU A 1 97 ? 23.017 5.083 -22.655 1.00 68.94 97 GLU A CA 1
ATOM 747 C C . GLU A 1 97 ? 22.109 4.023 -23.299 1.00 68.94 97 GLU A C 1
ATOM 749 O O . GLU A 1 97 ? 22.153 3.751 -24.500 1.00 68.94 97 GLU A O 1
ATOM 754 N N . SER A 1 98 ? 21.306 3.364 -22.460 1.00 66.88 98 SER A N 1
ATOM 755 C CA . SER A 1 98 ? 20.523 2.212 -22.871 1.00 66.88 98 SER A CA 1
ATOM 756 C C . SER A 1 98 ? 19.525 2.611 -23.958 1.00 66.88 98 SER A C 1
ATOM 758 O O . SER A 1 98 ? 18.792 3.589 -23.809 1.00 66.88 98 SER A O 1
ATOM 760 N N . THR A 1 99 ? 19.446 1.820 -25.031 1.00 70.38 99 THR A N 1
ATOM 761 C CA . THR A 1 99 ? 18.544 2.014 -26.182 1.00 70.38 99 THR A CA 1
ATOM 762 C C . THR A 1 99 ? 17.070 1.723 -25.864 1.00 70.38 99 THR A C 1
ATOM 764 O O . THR A 1 99 ? 16.300 1.326 -26.740 1.00 70.38 99 THR A O 1
ATOM 767 N N . VAL A 1 100 ? 16.645 1.898 -24.609 1.00 78.81 100 VAL A N 1
ATOM 768 C CA . VAL A 1 100 ? 15.238 1.736 -24.231 1.00 78.81 100 VAL A CA 1
ATOM 769 C C . VAL A 1 100 ? 14.423 2.897 -24.786 1.00 78.81 100 VAL A C 1
ATOM 771 O O . VAL A 1 100 ? 14.878 4.040 -24.830 1.00 78.81 100 VAL A O 1
ATOM 774 N N . SER A 1 101 ? 13.195 2.604 -25.205 1.00 85.19 101 SER A N 1
ATOM 775 C CA . SER A 1 101 ? 12.294 3.607 -25.761 1.00 85.19 101 SER A CA 1
ATOM 776 C C . SER A 1 101 ? 12.031 4.751 -24.770 1.00 85.19 101 SER A C 1
ATOM 778 O O . SER A 1 101 ? 11.929 4.559 -23.555 1.00 85.19 101 SER A O 1
ATOM 780 N N . SER A 1 102 ? 11.851 5.964 -25.295 1.00 85.88 102 SER A N 1
ATOM 781 C CA . SER A 1 102 ? 11.474 7.133 -24.487 1.00 85.88 102 SER A CA 1
ATOM 782 C C . SER A 1 102 ? 10.130 6.939 -23.773 1.00 85.88 102 SER A C 1
ATOM 784 O O . SER A 1 102 ? 9.918 7.467 -22.680 1.00 85.88 102 SER A O 1
ATOM 786 N N . SER A 1 103 ? 9.225 6.140 -24.351 1.00 89.62 103 SER A N 1
ATOM 787 C CA . SER A 1 103 ? 7.967 5.746 -23.713 1.00 89.62 103 SER A CA 1
ATOM 788 C C . SER A 1 103 ? 8.191 4.911 -22.456 1.00 89.62 103 SER A C 1
ATOM 790 O O . SER A 1 103 ? 7.572 5.219 -21.440 1.00 89.62 103 SER A O 1
ATOM 792 N N . HIS A 1 104 ? 9.108 3.939 -22.494 1.00 90.31 104 HIS A N 1
ATOM 793 C CA . HIS A 1 104 ? 9.452 3.113 -21.337 1.00 90.31 104 HIS A CA 1
ATOM 794 C C . HIS A 1 104 ? 10.022 3.957 -20.196 1.00 90.31 104 HIS A C 1
ATOM 796 O O . HIS A 1 104 ? 9.582 3.855 -19.054 1.00 90.31 104 HIS A O 1
ATOM 802 N N . GLN A 1 105 ? 10.966 4.851 -20.511 1.00 89.56 105 GLN A N 1
ATOM 803 C CA . GLN A 1 105 ? 11.571 5.745 -19.519 1.00 89.56 105 GLN A CA 1
ATOM 804 C C . GLN A 1 105 ? 10.527 6.655 -18.856 1.00 89.56 105 GLN A C 1
ATOM 806 O O . GLN A 1 105 ? 10.551 6.858 -17.643 1.00 89.56 105 GLN A O 1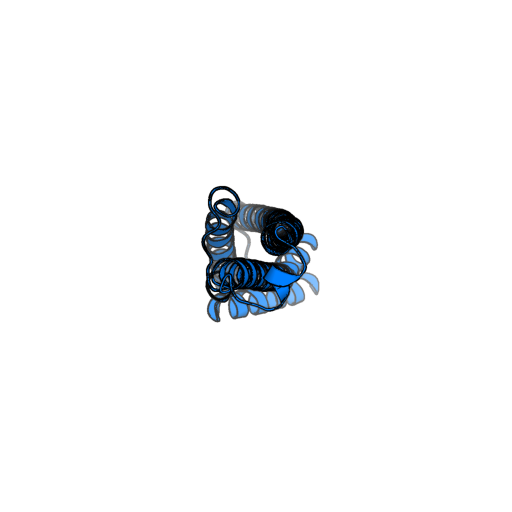
ATOM 811 N N . ARG A 1 106 ? 9.570 7.170 -19.635 1.00 92.44 106 ARG A N 1
ATOM 812 C CA . ARG A 1 106 ? 8.467 7.989 -19.118 1.00 92.44 106 ARG A CA 1
ATOM 813 C C . ARG A 1 106 ? 7.513 7.189 -18.229 1.00 92.44 106 ARG A C 1
ATOM 815 O O . ARG A 1 106 ? 7.096 7.697 -17.187 1.00 92.44 106 ARG A O 1
ATOM 822 N N . ASP A 1 107 ? 7.155 5.969 -18.621 1.00 94.88 107 ASP A N 1
ATOM 823 C CA . ASP A 1 107 ? 6.277 5.110 -17.818 1.00 94.88 107 ASP A CA 1
ATOM 824 C C . ASP A 1 107 ? 6.965 4.697 -16.504 1.00 94.88 107 ASP A C 1
ATOM 826 O O . ASP A 1 107 ? 6.350 4.775 -15.438 1.00 94.88 107 ASP A O 1
ATOM 830 N N . LEU A 1 108 ? 8.266 4.379 -16.546 1.00 93.94 108 LEU A N 1
ATOM 831 C CA . LEU A 1 108 ? 9.077 4.116 -15.354 1.00 93.94 108 LEU A CA 1
ATOM 832 C C . LEU A 1 108 ? 9.148 5.345 -14.440 1.00 93.94 108 LEU A C 1
ATOM 834 O O . LEU A 1 108 ? 8.910 5.231 -13.240 1.00 93.94 108 LEU A O 1
ATOM 838 N N . GLY A 1 109 ? 9.404 6.531 -14.999 1.00 93.69 109 GLY A N 1
ATOM 839 C CA . GLY A 1 109 ? 9.417 7.788 -14.247 1.00 93.69 109 GLY A CA 1
ATOM 840 C C . GLY A 1 109 ? 8.068 8.108 -13.597 1.00 93.69 109 GLY A C 1
ATOM 841 O O . GLY A 1 109 ? 8.021 8.550 -12.447 1.00 93.69 109 GLY A O 1
ATOM 842 N N . THR A 1 110 ? 6.964 7.823 -14.293 1.00 95.75 110 THR A N 1
ATOM 843 C CA . THR A 1 110 ? 5.598 7.965 -13.760 1.00 95.75 110 THR A CA 1
ATOM 844 C C . THR A 1 110 ? 5.385 7.051 -12.555 1.00 95.75 110 THR A C 1
ATOM 846 O O . THR A 1 110 ? 4.917 7.503 -11.508 1.00 95.75 110 THR A O 1
ATOM 849 N N . LEU A 1 111 ? 5.776 5.779 -12.676 1.00 96.19 111 LEU A N 1
ATOM 850 C CA . LEU A 1 111 ? 5.663 4.798 -11.601 1.00 96.19 111 LEU A CA 1
ATOM 851 C C . LEU A 1 111 ? 6.539 5.162 -10.392 1.00 96.19 111 LEU A C 1
ATOM 853 O O . LEU A 1 111 ? 6.044 5.181 -9.269 1.00 96.19 111 LEU A O 1
ATOM 857 N N . VAL A 1 112 ? 7.813 5.504 -10.607 1.00 95.50 112 VAL A N 1
ATOM 858 C CA . VAL A 1 112 ? 8.742 5.896 -9.532 1.00 95.50 112 VAL A CA 1
ATOM 859 C C . VAL A 1 112 ? 8.238 7.137 -8.794 1.00 95.50 112 VAL A C 1
ATOM 861 O O . VAL A 1 112 ? 8.206 7.152 -7.564 1.00 95.50 112 VAL A O 1
ATOM 864 N N . THR A 1 113 ? 7.771 8.154 -9.523 1.00 95.56 113 THR A N 1
ATOM 865 C CA . THR A 1 113 ? 7.230 9.384 -8.920 1.00 95.56 113 THR A CA 1
ATOM 866 C C . THR A 1 113 ? 6.025 9.087 -8.032 1.00 95.56 113 THR A C 1
ATOM 868 O O . THR A 1 113 ? 5.928 9.611 -6.921 1.00 95.56 113 THR A O 1
ATOM 871 N N . PHE A 1 114 ? 5.122 8.222 -8.502 1.00 95.06 114 PHE A N 1
ATOM 872 C CA . PHE A 1 114 ? 3.988 7.764 -7.709 1.00 95.06 114 PHE A CA 1
ATOM 873 C C . PHE A 1 114 ? 4.453 7.050 -6.432 1.00 95.06 114 PHE A C 1
ATOM 875 O O . PHE A 1 114 ? 4.059 7.442 -5.336 1.00 95.06 114 PHE A O 1
ATOM 882 N N . LEU A 1 115 ? 5.339 6.058 -6.553 1.00 94.75 115 LEU A N 1
ATOM 883 C CA . LEU A 1 115 ? 5.796 5.255 -5.417 1.00 94.75 115 LEU A CA 1
ATOM 884 C C . LEU A 1 115 ? 6.490 6.093 -4.339 1.00 94.75 115 LEU A C 1
ATOM 886 O O . LEU A 1 115 ? 6.207 5.919 -3.156 1.00 94.75 115 LEU A O 1
ATOM 890 N N . LEU A 1 116 ? 7.354 7.034 -4.728 1.00 93.56 116 LEU A N 1
ATOM 891 C CA . LEU A 1 116 ? 8.036 7.921 -3.783 1.00 93.56 116 LEU A CA 1
ATOM 892 C C . LEU A 1 116 ? 7.046 8.804 -3.016 1.00 93.56 116 LEU A C 1
ATOM 894 O O . LEU A 1 116 ? 7.188 8.985 -1.804 1.00 93.56 116 LEU A O 1
ATOM 898 N N . LYS A 1 117 ? 6.024 9.324 -3.704 1.00 92.06 117 LYS A N 1
ATOM 899 C CA . LYS A 1 117 ? 4.962 10.113 -3.076 1.00 92.06 117 LYS A CA 1
ATOM 900 C C . LYS A 1 117 ? 4.168 9.275 -2.074 1.00 92.06 117 LYS A C 1
ATOM 902 O O . LYS A 1 117 ? 3.953 9.727 -0.951 1.00 92.06 117 LYS A O 1
ATOM 907 N N . GLU A 1 118 ? 3.777 8.058 -2.447 1.00 90.62 118 GLU A N 1
ATOM 908 C CA . GLU A 1 118 ? 3.046 7.166 -1.544 1.00 90.62 118 GLU A CA 1
ATOM 909 C C . GLU A 1 118 ? 3.889 6.764 -0.333 1.00 90.62 118 GLU A C 1
ATOM 911 O O . GLU A 1 118 ? 3.411 6.842 0.794 1.00 90.62 118 GLU A O 1
ATOM 916 N N . CYS A 1 119 ? 5.174 6.451 -0.514 1.00 90.75 119 CYS A N 1
ATOM 917 C CA . CYS A 1 119 ? 6.073 6.147 0.603 1.00 90.75 119 CYS A CA 1
ATOM 918 C C . CYS A 1 119 ? 6.178 7.311 1.604 1.00 90.75 119 CYS A C 1
ATOM 920 O O . CYS A 1 119 ? 6.214 7.087 2.812 1.00 90.75 119 CYS A O 1
ATOM 922 N N . GLN A 1 120 ? 6.188 8.561 1.126 1.00 88.25 120 GLN A N 1
ATOM 923 C CA . GLN A 1 120 ? 6.178 9.751 1.988 1.00 88.25 120 GLN A CA 1
ATOM 924 C C . GLN A 1 120 ? 4.848 9.968 2.719 1.00 88.25 120 GLN A C 1
ATOM 926 O O . GLN A 1 120 ? 4.826 10.574 3.792 1.00 88.25 120 GLN A O 1
ATOM 931 N N . LEU A 1 121 ? 3.729 9.544 2.129 1.00 86.19 121 LEU A N 1
ATOM 932 C CA . LEU A 1 121 ? 2.422 9.595 2.782 1.00 86.19 121 LEU A CA 1
ATOM 933 C C . LEU A 1 121 ? 2.299 8.494 3.836 1.00 86.19 121 LEU A C 1
ATOM 935 O O . LEU A 1 121 ? 1.823 8.760 4.938 1.00 86.19 121 LEU A O 1
ATOM 939 N N . LEU A 1 122 ? 2.756 7.286 3.511 1.00 85.69 122 LEU A N 1
ATOM 940 C CA . LEU A 1 122 ? 2.703 6.116 4.381 1.00 85.69 122 LEU A CA 1
ATOM 941 C C . LEU A 1 122 ? 3.668 6.226 5.566 1.00 85.69 122 LEU A C 1
ATOM 943 O O . LEU A 1 122 ? 3.309 5.813 6.660 1.00 85.69 122 LEU A O 1
ATOM 947 N N . SER A 1 123 ? 4.840 6.852 5.409 1.00 82.00 123 SER A N 1
ATOM 948 C CA . SER A 1 123 ? 5.788 7.065 6.519 1.00 82.00 123 SER A CA 1
ATOM 949 C C . SER A 1 123 ? 5.261 7.982 7.628 1.00 82.00 123 SER A C 1
ATOM 951 O O . SER A 1 123 ? 5.841 8.048 8.709 1.00 82.00 123 SER A O 1
ATOM 953 N N . LYS A 1 124 ? 4.162 8.698 7.368 1.00 76.56 124 LYS A N 1
ATOM 954 C CA . LYS A 1 124 ? 3.462 9.525 8.358 1.00 76.56 124 LYS A CA 1
ATOM 955 C C . LYS A 1 124 ? 2.395 8.742 9.129 1.00 76.56 124 LYS A C 1
ATOM 957 O O . LYS A 1 124 ? 1.855 9.267 10.100 1.00 76.56 124 LYS A O 1
ATOM 962 N N . LEU A 1 125 ? 2.076 7.515 8.713 1.00 71.50 125 LEU A N 1
ATOM 963 C CA . LEU A 1 125 ? 1.156 6.637 9.432 1.00 71.50 125 LEU A CA 1
ATOM 964 C C . LEU A 1 125 ? 1.899 6.034 10.632 1.00 71.50 125 LEU A C 1
ATOM 966 O O . LEU A 1 125 ? 2.954 5.435 10.466 1.00 71.50 125 LEU A O 1
ATOM 970 N N . GLY A 1 126 ? 1.368 6.231 11.842 1.00 59.47 126 GLY A N 1
ATOM 971 C CA . GLY A 1 126 ? 1.921 5.669 13.085 1.00 59.47 126 GLY A CA 1
ATOM 972 C C . GLY A 1 126 ? 2.265 6.697 14.167 1.00 59.47 126 GLY A C 1
ATOM 973 O O . GLY A 1 126 ? 2.207 6.360 15.343 1.00 59.47 126 GLY A O 1
ATOM 974 N N . LEU A 1 127 ? 2.547 7.954 13.806 1.00 58.66 127 LEU A N 1
ATOM 975 C CA . LEU A 1 127 ? 2.777 9.029 14.789 1.00 58.66 127 LEU A CA 1
ATOM 976 C C . LEU A 1 127 ? 1.483 9.762 15.178 1.00 58.66 127 LEU A C 1
ATOM 978 O O . LEU A 1 127 ? 1.345 10.171 16.321 1.00 58.66 127 LEU A O 1
ATOM 982 N N . ASP A 1 128 ? 0.547 9.885 14.232 1.00 61.09 128 ASP A N 1
ATOM 983 C CA . ASP A 1 128 ? -0.804 10.433 14.412 1.00 61.09 128 ASP A CA 1
ATOM 984 C C . ASP A 1 128 ? -1.667 9.968 13.227 1.00 61.09 128 ASP A C 1
ATOM 986 O O . ASP A 1 128 ? -1.877 10.695 12.246 1.00 61.09 128 ASP A O 1
ATOM 990 N N . TYR A 1 129 ? -2.114 8.704 13.246 1.00 68.19 129 TYR A N 1
ATOM 991 C CA . TYR A 1 129 ? -2.999 8.219 12.184 1.00 68.19 129 TYR A CA 1
ATOM 992 C C . TYR A 1 129 ? -4.299 9.025 12.205 1.00 68.19 129 TYR A C 1
ATOM 994 O O . TYR A 1 129 ? -5.116 8.917 13.118 1.00 68.19 129 TYR A O 1
ATOM 1002 N N . THR A 1 130 ? -4.492 9.828 11.164 1.00 70.38 130 THR A N 1
ATOM 1003 C CA . THR A 1 130 ? -5.771 10.459 10.858 1.00 70.38 130 THR A CA 1
ATOM 1004 C C . THR A 1 130 ? -6.484 9.590 9.831 1.00 70.38 130 THR A C 1
ATOM 1006 O O . THR A 1 130 ? -5.880 9.307 8.792 1.00 70.38 130 THR A O 1
ATOM 1009 N N . PRO A 1 131 ? -7.745 9.188 10.080 1.00 75.12 131 PRO A N 1
ATOM 1010 C CA . PRO A 1 131 ? -8.544 8.462 9.105 1.00 75.12 131 PRO A CA 1
ATOM 1011 C C . PRO A 1 131 ? -8.512 9.156 7.750 1.00 75.12 131 PRO A C 1
ATOM 1013 O O . PRO A 1 131 ? -8.798 10.352 7.634 1.00 75.12 131 PRO A O 1
ATOM 1016 N N . ARG A 1 132 ? -8.129 8.403 6.724 1.00 76.25 132 ARG A N 1
ATOM 1017 C CA . ARG A 1 132 ? -8.030 8.882 5.344 1.00 76.25 132 ARG A CA 1
ATOM 1018 C C . ARG A 1 132 ? -8.677 7.868 4.422 1.00 76.25 132 ARG A C 1
ATOM 1020 O O . ARG A 1 132 ? -8.483 6.672 4.630 1.00 76.25 132 ARG A O 1
ATOM 1027 N N . PRO A 1 133 ? -9.414 8.312 3.395 1.00 79.38 133 PRO A N 1
ATOM 1028 C CA . PRO A 1 133 ? -10.018 7.383 2.455 1.00 79.38 133 PRO A CA 1
ATOM 1029 C C . PRO A 1 133 ? -8.923 6.580 1.740 1.00 79.38 133 PRO A C 1
ATOM 1031 O O . PRO A 1 133 ? -7.915 7.148 1.314 1.00 79.38 133 PRO A O 1
ATOM 1034 N N . SER A 1 134 ? -9.123 5.270 1.565 1.00 79.31 134 SER A N 1
ATOM 1035 C CA . SER A 1 134 ? -8.166 4.402 0.859 1.00 79.31 134 SER A CA 1
ATOM 1036 C C . SER A 1 134 ? -7.902 4.854 -0.579 1.00 79.31 134 SER A C 1
ATOM 1038 O O . SER A 1 134 ? -6.809 4.657 -1.109 1.00 79.31 134 SER A O 1
ATOM 1040 N N . SER A 1 135 ? -8.847 5.576 -1.192 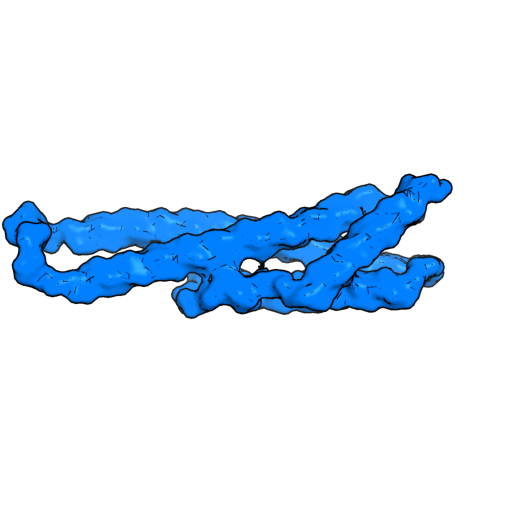1.00 76.31 135 SER A N 1
ATOM 1041 C CA . SER A 1 135 ? -8.673 6.214 -2.501 1.00 76.31 135 SER A CA 1
ATOM 1042 C C . SER A 1 135 ? -7.460 7.147 -2.567 1.00 76.31 135 SER A C 1
ATOM 1044 O O . SER A 1 135 ? -6.906 7.328 -3.649 1.00 76.31 135 SER A O 1
ATOM 1046 N N . SER A 1 136 ? -7.020 7.713 -1.436 1.00 79.06 136 SER A N 1
ATOM 1047 C CA . SER A 1 136 ? -5.816 8.547 -1.356 1.00 79.06 136 SER A CA 1
ATOM 1048 C C . SER A 1 136 ? -4.521 7.803 -1.683 1.00 79.06 136 SER A C 1
ATOM 1050 O O . SER A 1 136 ? -3.561 8.469 -2.047 1.00 79.06 136 SER A O 1
ATOM 1052 N N . TYR A 1 137 ? -4.519 6.472 -1.584 1.00 82.19 137 TYR A N 1
ATOM 1053 C CA . TYR A 1 137 ? -3.361 5.600 -1.818 1.00 82.19 137 TYR A CA 1
ATOM 1054 C C . TYR A 1 137 ? -3.525 4.739 -3.078 1.00 82.19 137 TYR A C 1
ATOM 1056 O O . TYR A 1 137 ? -2.656 3.950 -3.444 1.00 82.19 137 TYR A O 1
ATOM 1064 N N . SER A 1 138 ? -4.672 4.863 -3.749 1.00 87.56 138 SER A N 1
ATOM 1065 C CA . SER A 1 138 ? -5.012 4.037 -4.900 1.00 87.56 138 SER A CA 1
ATOM 1066 C C . SER A 1 138 ? -4.214 4.424 -6.146 1.00 87.56 138 SER A C 1
ATOM 1068 O O . SER A 1 138 ? -3.924 5.594 -6.400 1.00 87.56 138 SER A O 1
ATOM 1070 N N . LEU A 1 139 ? -3.901 3.424 -6.973 1.00 89.00 139 LEU A N 1
ATOM 1071 C CA . LEU A 1 139 ? -3.270 3.663 -8.267 1.00 89.00 139 LEU A CA 1
ATOM 1072 C C . LEU A 1 139 ? -4.197 4.491 -9.169 1.00 89.00 139 LEU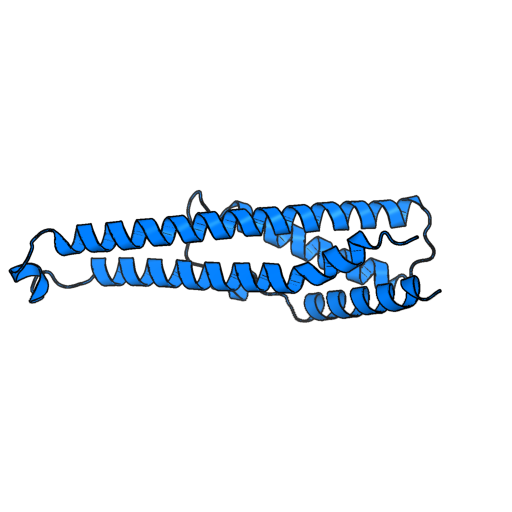 A C 1
ATOM 1074 O O . LEU A 1 139 ? -5.321 4.065 -9.470 1.00 89.00 139 LEU A O 1
ATOM 1078 N N . SER A 1 140 ? -3.700 5.624 -9.668 1.00 91.88 140 SER A N 1
ATOM 1079 C CA . SER A 1 140 ? -4.393 6.390 -10.705 1.00 91.88 140 SER A CA 1
ATOM 1080 C C . SER A 1 140 ? -4.474 5.600 -12.016 1.00 91.88 140 SER A C 1
ATOM 1082 O O . SER A 1 140 ? -3.746 4.625 -12.230 1.00 91.88 140 SER A O 1
ATOM 1084 N N . PHE A 1 141 ? -5.363 6.023 -12.918 1.00 91.38 141 PHE A N 1
ATOM 1085 C CA . PHE A 1 141 ? -5.479 5.419 -14.247 1.00 91.38 141 PHE A CA 1
ATOM 1086 C C . PHE A 1 141 ? -4.141 5.438 -15.004 1.00 91.38 141 PHE A C 1
ATOM 1088 O O . PHE A 1 141 ? -3.732 4.413 -15.549 1.00 91.38 141 PHE A O 1
ATOM 1095 N N . ASP A 1 142 ? -3.427 6.564 -14.957 1.00 92.62 142 ASP A N 1
ATOM 1096 C CA . ASP A 1 142 ? -2.141 6.728 -15.639 1.00 92.62 142 ASP A CA 1
ATOM 1097 C C . ASP A 1 142 ? -1.074 5.780 -15.092 1.00 92.62 142 ASP A C 1
ATOM 1099 O O . ASP A 1 142 ? -0.345 5.161 -15.865 1.00 92.62 142 ASP A O 1
ATOM 1103 N N . VAL A 1 143 ? -1.022 5.598 -13.767 1.00 94.50 143 VAL A N 1
ATOM 1104 C CA . VAL A 1 143 ? -0.067 4.680 -13.131 1.00 94.50 143 VAL A CA 1
ATOM 1105 C C . VAL A 1 143 ? -0.398 3.228 -13.473 1.00 94.50 143 VAL A C 1
ATOM 1107 O O . VAL A 1 143 ? 0.505 2.451 -13.775 1.00 94.50 143 VAL A O 1
ATOM 1110 N N . LYS A 1 144 ? -1.684 2.848 -13.492 1.00 94.50 144 LYS A N 1
ATOM 1111 C CA . LYS A 1 144 ? -2.102 1.502 -13.925 1.00 94.50 144 LYS A CA 1
ATOM 1112 C C . LYS A 1 144 ? -1.668 1.226 -15.364 1.00 94.50 144 LYS A C 1
ATOM 1114 O O . LYS A 1 144 ? -1.060 0.189 -15.612 1.00 94.50 144 LYS A O 1
ATOM 1119 N N . CYS A 1 145 ? -1.918 2.173 -16.270 1.00 94.75 145 CYS A N 1
ATOM 1120 C CA . CYS A 1 145 ? -1.512 2.061 -17.669 1.00 94.75 145 CYS A CA 1
ATOM 1121 C C . CYS A 1 145 ? 0.011 1.990 -17.825 1.00 94.75 145 CYS A C 1
ATOM 1123 O O . CYS A 1 145 ? 0.499 1.191 -18.619 1.00 94.75 145 CYS A O 1
ATOM 1125 N N . ALA A 1 146 ? 0.762 2.795 -17.067 1.00 95.00 146 ALA A N 1
ATOM 1126 C CA . ALA A 1 146 ? 2.222 2.758 -17.070 1.00 95.00 146 ALA A CA 1
ATOM 1127 C C . ALA A 1 146 ? 2.751 1.386 -16.625 1.00 95.00 146 ALA A C 1
ATOM 1129 O O . ALA A 1 146 ? 3.610 0.825 -17.294 1.00 95.00 146 ALA A O 1
ATOM 1130 N N . ILE A 1 147 ? 2.194 0.802 -15.557 1.00 95.19 147 ILE A N 1
ATOM 1131 C CA . ILE A 1 147 ? 2.551 -0.555 -15.110 1.00 95.19 147 ILE A CA 1
ATOM 1132 C C . ILE A 1 147 ? 2.296 -1.580 -16.221 1.00 95.19 147 ILE A C 1
ATOM 1134 O O . ILE A 1 147 ? 3.177 -2.380 -16.520 1.00 95.19 147 ILE A O 1
ATOM 1138 N N . ASP A 1 148 ? 1.121 -1.553 -16.853 1.00 94.50 148 ASP A N 1
ATOM 1139 C CA . ASP A 1 148 ? 0.772 -2.531 -17.893 1.00 94.50 148 ASP A CA 1
ATOM 1140 C C . ASP A 1 148 ? 1.671 -2.417 -19.133 1.00 94.50 148 ASP A C 1
ATOM 1142 O O . ASP A 1 148 ? 2.089 -3.434 -19.694 1.00 94.50 148 ASP A O 1
ATOM 1146 N N . ARG A 1 149 ? 2.035 -1.190 -19.527 1.00 94.44 149 ARG A N 1
ATOM 1147 C CA . ARG A 1 149 ? 2.993 -0.953 -20.616 1.00 94.44 149 ARG A CA 1
ATOM 1148 C C . ARG A 1 149 ? 4.402 -1.414 -20.254 1.00 94.44 149 ARG A C 1
ATOM 1150 O O . ARG A 1 149 ? 5.002 -2.134 -21.041 1.00 94.44 149 ARG A O 1
ATOM 1157 N N . LEU A 1 150 ? 4.888 -1.108 -19.049 1.00 92.50 150 LEU A N 1
ATOM 1158 C CA . LEU A 1 150 ? 6.195 -1.578 -18.571 1.00 92.50 150 LEU A CA 1
ATOM 1159 C C . LEU A 1 150 ? 6.282 -3.108 -18.565 1.00 92.50 150 LEU A C 1
ATOM 1161 O O . LEU A 1 150 ? 7.261 -3.672 -19.044 1.00 92.50 150 LEU A O 1
ATOM 1165 N N . LEU A 1 151 ? 5.252 -3.789 -18.057 1.00 91.38 151 LEU A N 1
ATOM 1166 C CA . LEU A 1 151 ? 5.198 -5.253 -18.052 1.00 91.38 151 LEU A CA 1
ATOM 1167 C C . LEU A 1 151 ? 5.199 -5.832 -19.472 1.00 91.38 151 LEU A C 1
ATOM 1169 O O . LEU A 1 151 ? 5.874 -6.830 -19.727 1.00 91.38 151 LEU A O 1
ATOM 1173 N N . SER A 1 152 ? 4.484 -5.188 -20.396 1.00 89.56 152 SER A N 1
ATOM 1174 C CA . SER A 1 152 ? 4.469 -5.579 -21.809 1.00 89.56 152 SER A CA 1
ATOM 1175 C C . SER A 1 152 ? 5.846 -5.401 -22.457 1.00 89.56 152 SER A C 1
ATOM 1177 O O . SER A 1 152 ? 6.331 -6.317 -23.118 1.00 89.56 152 SER A O 1
ATOM 1179 N N . ASP A 1 153 ? 6.513 -4.271 -22.212 1.00 86.19 153 ASP A N 1
ATOM 1180 C CA . ASP A 1 153 ? 7.864 -4.000 -22.715 1.00 86.19 153 ASP A CA 1
ATOM 1181 C C . ASP A 1 153 ? 8.868 -5.049 -22.214 1.00 86.19 153 ASP A C 1
ATOM 1183 O O . ASP A 1 153 ? 9.670 -5.571 -22.990 1.00 86.19 153 ASP A O 1
ATOM 1187 N N . PHE A 1 154 ? 8.805 -5.418 -20.930 1.00 82.75 154 PHE A N 1
ATOM 1188 C CA . PHE A 1 154 ? 9.688 -6.441 -20.367 1.00 82.75 154 PHE A CA 1
ATOM 1189 C C . PHE A 1 154 ? 9.453 -7.833 -20.960 1.00 82.75 154 PHE A C 1
ATOM 1191 O O . PHE A 1 154 ? 10.417 -8.579 -21.140 1.00 82.75 154 PHE A O 1
ATOM 1198 N N . ALA A 1 155 ? 8.208 -8.182 -21.291 1.00 79.44 155 ALA A N 1
ATOM 1199 C CA . ALA A 1 155 ? 7.895 -9.450 -21.947 1.00 79.44 155 ALA A CA 1
ATOM 1200 C C . ALA A 1 155 ? 8.501 -9.536 -23.359 1.00 79.44 155 ALA A C 1
ATOM 1202 O O . ALA A 1 155 ? 8.962 -10.601 -23.761 1.00 79.44 155 ALA A O 1
ATOM 1203 N N . VAL A 1 156 ? 8.549 -8.416 -24.087 1.00 70.94 156 VAL A N 1
ATOM 1204 C CA . VAL A 1 156 ? 9.175 -8.341 -25.417 1.00 70.94 156 VAL A CA 1
ATOM 1205 C C . VAL A 1 156 ? 10.701 -8.414 -25.314 1.00 70.94 156 VAL A C 1
ATOM 1207 O O . VAL A 1 156 ? 11.330 -9.145 -26.074 1.00 70.94 156 VAL A O 1
ATOM 1210 N N . ILE A 1 157 ? 11.301 -7.705 -24.353 1.00 64.75 157 ILE A N 1
ATOM 1211 C CA . ILE A 1 157 ? 12.762 -7.667 -24.167 1.00 64.75 157 ILE A CA 1
ATOM 1212 C C . ILE A 1 157 ? 13.318 -9.010 -23.663 1.00 64.75 157 ILE A C 1
ATOM 1214 O O . ILE A 1 157 ? 14.458 -9.343 -23.962 1.00 64.75 157 ILE A O 1
ATOM 1218 N N . GLY A 1 158 ? 12.541 -9.788 -22.903 1.00 56.53 158 GLY A N 1
ATOM 1219 C CA . GLY A 1 158 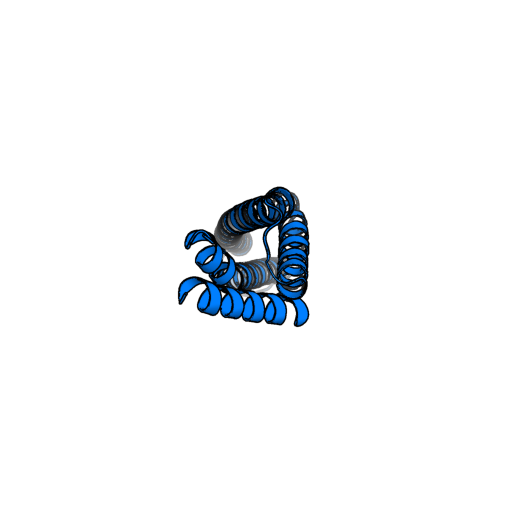? 12.953 -11.107 -22.409 1.00 56.53 158 GLY A CA 1
ATOM 1220 C C . GLY A 1 158 ? 12.835 -12.253 -23.423 1.00 56.53 158 GLY A C 1
ATOM 1221 O O . GLY A 1 158 ? 13.298 -13.353 -23.133 1.00 56.53 158 GLY A O 1
ATOM 1222 N N . ALA A 1 159 ? 12.203 -12.021 -24.578 1.00 49.19 159 ALA A N 1
ATOM 1223 C CA . ALA A 1 159 ? 11.974 -13.031 -25.614 1.00 49.19 159 ALA A CA 1
ATOM 1224 C C . ALA A 1 159 ? 12.987 -12.983 -26.778 1.00 49.19 159 ALA A C 1
ATOM 1226 O O . ALA A 1 159 ? 12.907 -13.828 -27.672 1.00 49.19 159 ALA A O 1
ATOM 1227 N N . GLY A 1 160 ? 13.902 -12.006 -26.784 1.00 39.34 160 GLY A N 1
ATOM 1228 C CA . GLY A 1 160 ? 14.976 -11.844 -27.775 1.00 39.34 160 GLY A CA 1
ATOM 1229 C C . GLY A 1 160 ? 16.355 -12.035 -27.163 1.00 39.34 160 GLY A C 1
ATOM 1230 O O . GLY A 1 160 ? 17.231 -12.544 -27.893 1.00 39.34 160 GLY A O 1
#

Nearest PDB structures (foldseek):
  8cih-assembly1_A  TM=5.699E-01  e=1.134E-01  Homo sapiens
  7xgg-assembly2_D  TM=3.495E-01  e=2.182E+00  synthetic construct